Protein AF-A0A8I1V303-F1 (afdb_monomer)

Foldseek 3Di:
DQPPPVDDLVVLLVLLVVLQVLLVCLVVLVVVLVVLVVVLPDPDDPVSNVVSVVVNVVSVVVSVVSNVSSVVSNVSSVVSNVVSVVVVVVNVVRVVVD

Sequence (98 aa):
MACDLEVDTDRMRKASALLVLAAECDGIVERRYGCLSAAGRADGPPGFREAARLAIVRADQCMAAASALASHAGRLADFLRTAADSFDRAEQLCAAGG

Secondary structure (DSSP, 8-state):
--------HHHHHHHHHHHHHHHHTHHHHHHHHHHHHHHTTS---HHHHHHHHHHHHHHHHHHHHHHHHHHHHHHHHHHHHHHHHHHHHHHHHHHH--

Radius of gyration: 22.99 Å; Cα contacts (8 Å, |Δi|>4): 61; chains: 1; bounding box: 58×14×62 Å

Mean predicted aligned error: 9.63 Å

Nearest PDB structures (foldseek):
  6zw5-assembly1_A  TM=8.225E-01  e=3.463E+00  Nostoc punctiforme
  4ilo-assembly1_A  TM=8.088E-01  e=3.463E+00  Chlamydia trachomatis L2/434/Bu
  6zw4-assembly1_A  TM=8.126E-01  e=4.594E+00  Nostoc punctiforme
  7o40-assembly1_F  TM=6.294E-01  e=4.594E+00  Synechocystis sp. PCC 6803 substr. Kazusa

pLDDT: mean 77.22, std 11.83, range [48.31, 92.75]

Solvent-accessible surface area (backbone atoms only — not comparable to full-atom values): 5316 Å² total; per-residue (Å²): 109,84,66,81,69,97,63,66,42,68,60,31,45,52,53,17,54,54,24,44,58,55,29,61,55,51,71,61,54,59,65,60,46,59,59,55,66,59,59,53,69,58,96,58,59,72,70,53,44,52,51,36,50,51,51,49,55,52,47,52,52,52,48,54,52,50,46,50,51,21,53,50,31,38,55,51,16,52,51,32,41,53,50,28,56,50,50,55,49,50,45,50,52,36,66,73,76,89

Structure (mmCIF, N/CA/C/O backbone):
data_AF-A0A8I1V303-F1
#
_entry.id   AF-A0A8I1V303-F1
#
loop_
_atom_site.group_PDB
_atom_site.id
_atom_site.type_symbol
_atom_site.label_atom_id
_atom_site.label_alt_id
_atom_site.label_comp_id
_atom_site.label_asym_id
_atom_site.label_entity_id
_atom_site.label_seq_id
_atom_site.pdbx_PDB_ins_code
_atom_site.Cartn_x
_atom_site.Cartn_y
_atom_site.Cartn_z
_atom_site.occupancy
_atom_site.B_iso_or_equiv
_atom_site.auth_seq_id
_atom_site.auth_comp_id
_atom_site.auth_asym_id
_atom_site.auth_atom_id
_atom_site.pdbx_PDB_model_num
ATO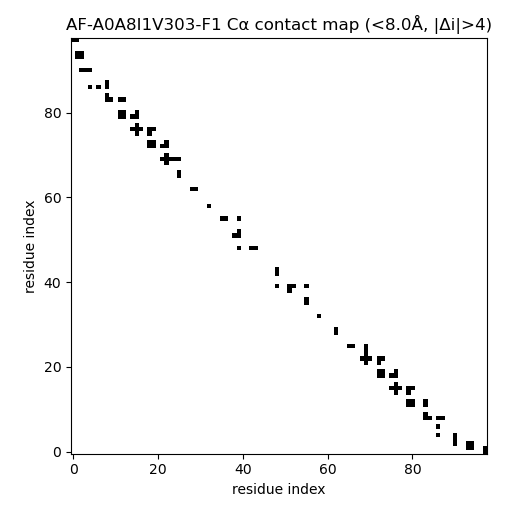M 1 N N . MET A 1 1 ? -28.028 4.192 27.517 1.00 48.31 1 MET A N 1
ATOM 2 C CA . MET A 1 1 ? -28.359 4.559 26.120 1.00 48.31 1 MET A CA 1
ATOM 3 C C . MET A 1 1 ? -27.188 4.071 25.284 1.00 48.31 1 MET A C 1
ATOM 5 O O . MET A 1 1 ? -26.097 4.570 25.508 1.00 48.31 1 MET A O 1
ATOM 9 N N . ALA A 1 2 ? -27.351 3.018 24.477 1.00 52.12 2 ALA A N 1
ATOM 10 C CA . ALA A 1 2 ? -26.228 2.439 23.735 1.00 52.12 2 ALA A CA 1
ATOM 11 C C . ALA A 1 2 ? -25.779 3.421 22.642 1.00 52.12 2 ALA A C 1
ATOM 13 O O . ALA A 1 2 ? -26.612 3.902 21.876 1.00 52.12 2 ALA A O 1
ATOM 14 N N . CYS A 1 3 ? -24.492 3.762 22.604 1.00 59.22 3 CYS A N 1
ATOM 15 C CA . CYS A 1 3 ? -23.919 4.464 21.462 1.00 59.22 3 CYS A CA 1
ATOM 16 C C . CYS A 1 3 ? -23.796 3.458 20.315 1.00 59.22 3 CYS A C 1
ATOM 18 O O . CYS A 1 3 ? -22.797 2.752 20.243 1.00 59.22 3 CYS A O 1
ATOM 20 N N .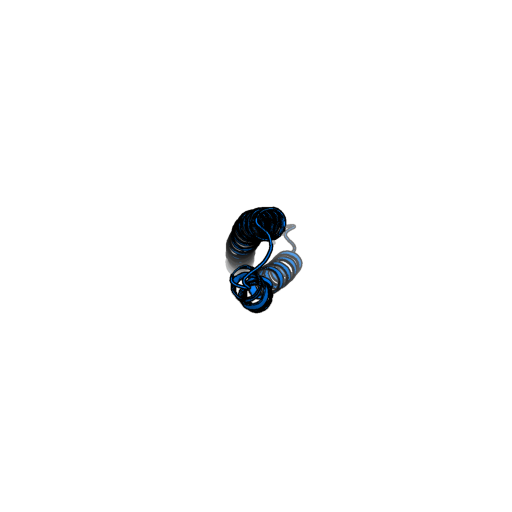 ASP A 1 4 ? -24.801 3.377 19.444 1.00 61.50 4 ASP A N 1
ATOM 21 C CA . ASP A 1 4 ? -24.648 2.711 18.147 1.00 61.50 4 ASP A CA 1
ATOM 22 C C . ASP A 1 4 ? -23.834 3.637 17.238 1.00 61.50 4 ASP A C 1
ATOM 24 O O . ASP A 1 4 ? -24.362 4.517 16.554 1.00 61.50 4 ASP A O 1
ATOM 28 N N . LEU A 1 5 ? -22.512 3.491 17.282 1.00 65.19 5 LEU A N 1
ATOM 29 C CA . LEU A 1 5 ? -21.655 3.995 16.220 1.00 65.19 5 LEU A CA 1
ATOM 30 C C . LEU A 1 5 ? -21.865 3.064 15.019 1.00 65.19 5 LEU A C 1
ATOM 32 O O . LEU A 1 5 ? -21.465 1.908 15.056 1.00 65.19 5 LEU A O 1
ATOM 36 N N . GLU A 1 6 ? -22.488 3.549 13.940 1.00 73.00 6 GLU A N 1
ATOM 37 C CA . GLU A 1 6 ? -22.601 2.813 12.666 1.00 73.00 6 GLU A CA 1
ATOM 38 C C . GLU A 1 6 ? -21.236 2.741 11.940 1.00 73.00 6 GLU A C 1
ATOM 40 O O . GLU A 1 6 ? -21.097 3.117 10.773 1.00 73.00 6 GLU A O 1
ATOM 45 N N . VAL A 1 7 ? -20.183 2.317 12.641 1.00 76.06 7 VAL A N 1
ATOM 46 C CA . VAL A 1 7 ? -18.816 2.242 12.126 1.00 76.06 7 VAL A CA 1
ATOM 47 C C . VAL A 1 7 ? -18.324 0.804 12.200 1.00 76.06 7 VAL A C 1
ATOM 49 O O . VAL A 1 7 ? -18.082 0.256 13.266 1.00 76.06 7 VAL A O 1
ATOM 52 N N . ASP A 1 8 ? -18.123 0.198 11.033 1.00 84.56 8 ASP A N 1
ATOM 53 C CA . ASP A 1 8 ? -17.566 -1.150 10.907 1.00 84.56 8 ASP A CA 1
ATOM 54 C C . ASP A 1 8 ? -16.032 -1.105 11.065 1.00 84.56 8 ASP A C 1
ATOM 56 O O . ASP A 1 8 ? -15.277 -0.988 10.087 1.00 84.56 8 ASP A O 1
ATOM 60 N N . THR A 1 9 ? -15.562 -1.151 12.316 1.00 84.56 9 THR A N 1
ATOM 61 C CA . THR A 1 9 ? -14.129 -1.118 12.652 1.00 84.56 9 THR A CA 1
ATOM 62 C C . THR A 1 9 ? -13.384 -2.349 12.119 1.00 84.56 9 THR A C 1
ATOM 64 O O . THR A 1 9 ? -12.222 -2.239 11.710 1.00 84.56 9 THR A O 1
ATOM 67 N N . ASP A 1 10 ? -14.059 -3.491 11.971 1.00 86.31 10 ASP A N 1
ATOM 68 C CA . ASP A 1 10 ? -13.521 -4.697 11.331 1.00 86.31 10 ASP A CA 1
ATOM 69 C C . ASP A 1 10 ? -13.204 -4.473 9.850 1.00 86.31 10 ASP A C 1
ATOM 71 O O . ASP A 1 10 ? -12.147 -4.881 9.350 1.00 86.31 10 ASP A O 1
ATOM 75 N N . ARG A 1 11 ? -14.089 -3.792 9.118 1.00 86.06 11 ARG A N 1
ATOM 76 C CA . ARG A 1 11 ? -13.844 -3.410 7.723 1.00 86.06 11 ARG A CA 1
ATOM 77 C C . ARG A 1 11 ? -12.680 -2.433 7.605 1.00 86.06 11 ARG A C 1
ATOM 79 O O . ARG A 1 11 ? -11.886 -2.563 6.670 1.00 86.06 11 ARG A O 1
ATOM 86 N N . MET A 1 12 ? -12.528 -1.508 8.553 1.00 86.75 12 MET A N 1
ATOM 87 C CA . MET A 1 12 ? -11.380 -0.594 8.600 1.00 86.75 12 MET A CA 1
ATOM 88 C C . MET A 1 12 ? -10.064 -1.348 8.834 1.00 86.75 12 MET A C 1
ATOM 90 O O . MET A 1 12 ? -9.086 -1.107 8.121 1.00 86.75 12 MET A O 1
ATOM 94 N N . ARG A 1 13 ? -10.044 -2.321 9.755 1.00 86.62 13 ARG A N 1
ATOM 95 C CA . ARG A 1 13 ? -8.875 -3.184 10.010 1.00 86.62 13 ARG A CA 1
ATOM 96 C C . ARG A 1 13 ? -8.523 -4.047 8.793 1.00 86.62 13 ARG A C 1
ATOM 98 O O . ARG A 1 13 ? -7.352 -4.130 8.426 1.00 86.62 13 ARG A O 1
ATOM 105 N N . LYS A 1 14 ? -9.518 -4.627 8.107 1.00 86.75 14 LYS A N 1
ATOM 106 C CA . LYS A 1 14 ? -9.309 -5.385 6.855 1.00 86.75 14 LYS A CA 1
ATOM 107 C C . LYS A 1 14 ? -8.713 -4.512 5.748 1.00 86.75 14 LYS A C 1
ATOM 109 O O . LYS A 1 14 ? -7.769 -4.931 5.083 1.00 86.75 14 LYS A O 1
ATOM 114 N N . ALA A 1 15 ? -9.232 -3.297 5.564 1.00 85.44 15 ALA A N 1
ATOM 115 C CA . ALA A 1 15 ? -8.701 -2.352 4.583 1.00 85.44 15 ALA A CA 1
ATOM 116 C C . ALA A 1 15 ? -7.260 -1.926 4.915 1.00 85.44 15 ALA A C 1
ATOM 118 O O . ALA A 1 15 ? -6.414 -1.890 4.024 1.00 85.44 15 ALA A O 1
ATOM 119 N N . SER A 1 16 ? -6.961 -1.679 6.194 1.00 88.25 16 SER A N 1
ATOM 120 C CA . SER A 1 16 ? -5.602 -1.395 6.669 1.00 88.25 16 SER A CA 1
ATOM 121 C C . SER A 1 16 ? -4.633 -2.539 6.340 1.00 88.25 16 SER A C 1
ATOM 123 O O . SER A 1 16 ? -3.592 -2.302 5.732 1.00 88.25 16 SER A O 1
ATOM 125 N N . ALA A 1 17 ? -5.005 -3.792 6.624 1.00 86.06 17 ALA A N 1
ATOM 126 C CA . ALA A 1 17 ? -4.164 -4.955 6.328 1.00 86.06 17 ALA A CA 1
ATOM 127 C C . ALA A 1 17 ? -3.844 -5.102 4.826 1.00 86.06 17 ALA A C 1
ATOM 129 O O . ALA A 1 17 ? -2.706 -5.390 4.459 1.00 86.06 17 ALA A O 1
ATOM 130 N N . LEU A 1 18 ? -4.820 -4.851 3.946 1.00 87.94 18 LEU A N 1
ATOM 131 C CA . LEU A 1 18 ? -4.602 -4.870 2.493 1.00 87.94 18 LEU A CA 1
ATOM 132 C C . LEU A 1 18 ? -3.636 -3.770 2.032 1.00 87.94 18 LEU A C 1
ATOM 134 O O . LEU A 1 18 ? -2.810 -4.002 1.150 1.00 87.94 18 LEU A O 1
ATOM 138 N N . LEU A 1 19 ? -3.721 -2.582 2.631 1.00 84.88 19 LEU A N 1
ATOM 139 C CA . LEU A 1 19 ? -2.833 -1.464 2.316 1.00 84.88 19 LEU A CA 1
ATOM 140 C C . LEU A 1 19 ? -1.396 -1.703 2.801 1.00 84.88 19 LEU A C 1
ATOM 142 O O . LEU A 1 19 ? -0.460 -1.306 2.109 1.00 84.88 19 LEU A O 1
ATOM 146 N N . VAL A 1 20 ? -1.211 -2.397 3.929 1.00 84.56 20 VAL A N 1
ATOM 147 C CA . VAL A 1 20 ? 0.118 -2.842 4.389 1.00 84.56 20 VAL A CA 1
ATOM 148 C C . VAL A 1 20 ? 0.737 -3.817 3.385 1.00 84.56 20 VAL A C 1
ATOM 150 O O . VAL A 1 20 ? 1.863 -3.602 2.947 1.00 84.56 20 VAL A O 1
ATOM 153 N N . LEU A 1 21 ? -0.017 -4.826 2.933 1.00 83.38 21 LEU A N 1
ATOM 154 C CA . LEU A 1 21 ? 0.460 -5.775 1.915 1.00 83.38 21 LEU A CA 1
ATOM 155 C C . LEU A 1 21 ? 0.831 -5.079 0.595 1.00 83.38 21 LEU A C 1
ATOM 157 O O . LEU A 1 21 ? 1.810 -5.441 -0.059 1.00 83.38 21 LEU A O 1
ATOM 161 N N . ALA A 1 22 ? 0.069 -4.055 0.201 1.00 78.81 22 ALA A N 1
ATOM 162 C CA . ALA A 1 22 ? 0.390 -3.245 -0.970 1.00 78.81 22 ALA A CA 1
ATOM 163 C C . ALA A 1 22 ? 1.687 -2.436 -0.784 1.00 78.81 22 ALA A C 1
ATOM 165 O O . ALA A 1 22 ? 2.446 -2.282 -1.740 1.00 78.81 22 ALA A O 1
ATOM 166 N N . ALA A 1 23 ? 1.968 -1.957 0.432 1.00 77.38 23 ALA A N 1
ATOM 167 C CA . ALA A 1 23 ? 3.212 -1.256 0.742 1.00 77.38 23 ALA A CA 1
ATOM 168 C C . ALA A 1 23 ? 4.440 -2.190 0.723 1.00 77.38 23 ALA A C 1
ATOM 170 O O . ALA A 1 23 ? 5.520 -1.774 0.311 1.00 77.38 23 ALA A O 1
ATOM 171 N N . GLU A 1 24 ? 4.282 -3.466 1.087 1.00 75.69 24 GLU A N 1
ATOM 172 C CA . GLU A 1 24 ? 5.365 -4.467 1.073 1.00 75.69 24 GLU A CA 1
ATOM 173 C C . GLU A 1 24 ? 5.819 -4.869 -0.343 1.00 75.69 24 GLU A C 1
ATOM 175 O O . GLU A 1 24 ? 6.935 -5.360 -0.535 1.00 75.69 24 GLU A O 1
ATOM 180 N N . CYS A 1 25 ? 4.990 -4.626 -1.362 1.00 68.38 25 CYS A N 1
ATOM 181 C CA . CYS A 1 25 ? 5.313 -4.943 -2.754 1.00 68.38 25 CYS A CA 1
ATOM 182 C C . CYS A 1 25 ? 6.472 -4.100 -3.334 1.00 68.38 25 CYS A C 1
ATOM 184 O O . CYS A 1 25 ? 7.046 -4.498 -4.352 1.00 68.38 25 CYS A O 1
ATOM 186 N N . ASP A 1 26 ? 6.869 -2.998 -2.683 1.00 65.38 26 ASP A N 1
ATOM 187 C CA . ASP A 1 26 ? 7.975 -2.121 -3.114 1.00 65.38 26 ASP A CA 1
ATOM 188 C C . ASP A 1 26 ? 9.319 -2.886 -3.212 1.00 65.38 26 ASP A C 1
ATOM 190 O O . ASP A 1 26 ? 10.080 -2.734 -4.171 1.00 65.38 26 ASP A O 1
ATOM 194 N N . GLY A 1 27 ? 9.562 -3.848 -2.309 1.00 59.09 27 GLY A N 1
ATOM 195 C CA . GLY A 1 27 ? 10.812 -4.627 -2.259 1.00 59.09 27 GLY A CA 1
ATOM 196 C C . GLY A 1 27 ? 11.027 -5.627 -3.410 1.00 59.09 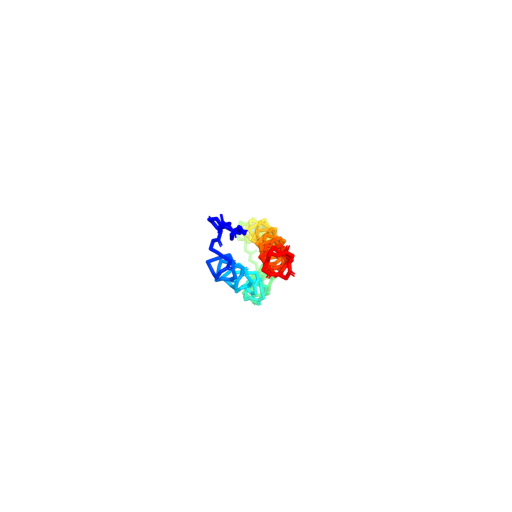27 GLY A C 1
ATOM 197 O O . GLY A 1 27 ? 12.129 -6.156 -3.589 1.00 59.09 27 GLY A O 1
ATOM 198 N N . ILE A 1 28 ? 9.997 -5.919 -4.214 1.00 61.12 28 ILE A N 1
ATOM 199 C CA . ILE A 1 28 ? 10.112 -6.801 -5.393 1.00 61.12 28 ILE A CA 1
ATOM 200 C C . ILE A 1 28 ? 10.618 -6.018 -6.611 1.00 61.12 28 ILE A C 1
ATOM 202 O O . I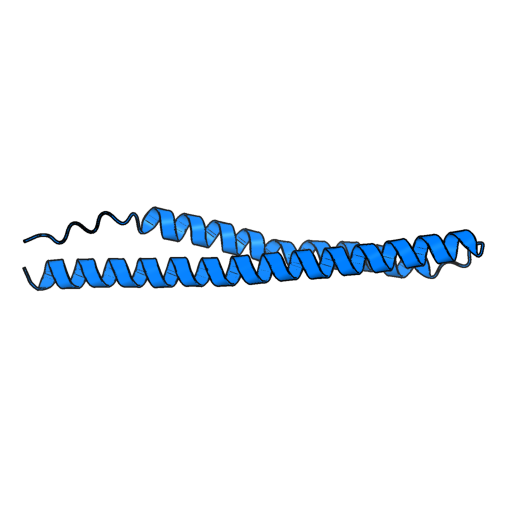LE A 1 28 ? 11.314 -6.576 -7.469 1.00 61.12 28 ILE A O 1
ATOM 206 N N . VAL A 1 29 ? 10.297 -4.726 -6.692 1.00 58.91 29 VAL A N 1
ATOM 207 C CA . VAL A 1 29 ? 10.579 -3.911 -7.877 1.00 58.91 29 VAL A CA 1
ATOM 208 C C . VAL A 1 29 ? 12.058 -3.511 -7.930 1.00 58.91 29 VAL A C 1
ATOM 210 O O . VAL A 1 29 ? 12.681 -3.597 -8.989 1.00 58.91 29 VAL A O 1
ATOM 213 N N . GLU A 1 30 ? 12.669 -3.241 -6.773 1.00 59.44 30 GLU A N 1
ATOM 214 C CA . GLU A 1 30 ? 14.098 -2.917 -6.631 1.00 59.44 30 GLU A CA 1
ATOM 215 C C . GLU A 1 30 ? 15.015 -4.043 -7.160 1.00 59.44 30 GLU A C 1
ATOM 217 O O . GLU A 1 30 ? 15.998 -3.799 -7.865 1.00 59.44 30 GLU A O 1
ATOM 222 N N . ARG A 1 31 ? 14.633 -5.310 -6.933 1.00 60.53 31 ARG A N 1
ATOM 223 C CA . ARG A 1 31 ? 15.386 -6.492 -7.393 1.00 60.53 31 ARG A CA 1
ATOM 224 C C . ARG A 1 31 ? 15.402 -6.650 -8.917 1.00 60.53 31 ARG A C 1
ATOM 226 O O . ARG A 1 31 ? 16.417 -7.058 -9.476 1.00 60.53 31 ARG A O 1
ATOM 233 N N . ARG A 1 32 ? 14.299 -6.323 -9.601 1.00 57.62 32 ARG A N 1
ATOM 234 C CA . ARG A 1 32 ? 14.220 -6.343 -11.078 1.00 57.62 32 ARG A CA 1
ATOM 235 C C . ARG A 1 32 ? 14.971 -5.174 -11.712 1.00 57.62 32 ARG A C 1
ATOM 237 O O . ARG A 1 32 ? 15.445 -5.287 -12.841 1.00 57.62 32 ARG A O 1
ATOM 244 N N . TYR A 1 33 ? 15.115 -4.086 -10.968 1.00 57.00 33 TYR A N 1
ATOM 245 C CA . TYR A 1 33 ? 15.781 -2.875 -11.413 1.00 57.00 33 TYR A CA 1
ATOM 246 C C . TYR A 1 33 ? 17.299 -3.023 -11.560 1.00 57.00 33 TYR A C 1
ATOM 248 O O . TYR A 1 33 ? 17.891 -2.562 -12.541 1.00 57.00 33 TYR A O 1
ATOM 256 N N . GLY A 1 34 ? 17.930 -3.749 -10.631 1.00 60.12 34 GLY A N 1
ATOM 257 C CA . GLY A 1 34 ? 19.362 -4.056 -10.689 1.00 60.12 34 GLY A CA 1
ATOM 258 C C . GLY A 1 34 ? 19.786 -4.758 -11.988 1.00 60.12 34 GLY A C 1
ATOM 259 O O . GLY A 1 34 ? 20.891 -4.535 -12.480 1.00 60.12 34 GLY A O 1
ATOM 260 N N . CYS A 1 35 ? 18.893 -5.540 -12.604 1.00 58.50 35 CYS A N 1
ATOM 261 C CA . CYS A 1 35 ? 19.154 -6.209 -13.880 1.00 58.50 35 CYS A CA 1
AT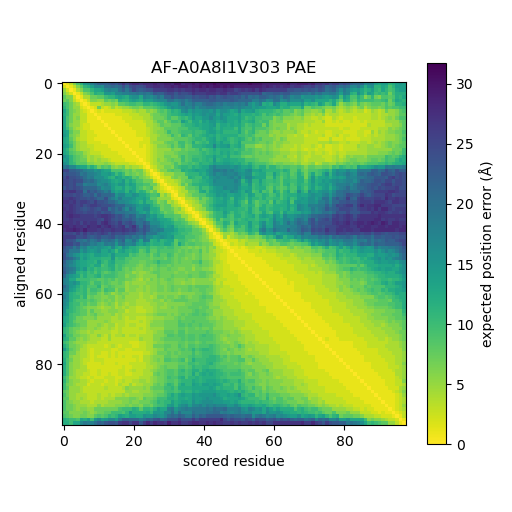OM 262 C C . CYS A 1 35 ? 19.195 -5.238 -15.075 1.00 58.50 35 CYS A C 1
ATOM 264 O O . CYS A 1 35 ? 19.990 -5.432 -15.994 1.00 58.50 35 CYS A O 1
ATOM 266 N N . LEU A 1 36 ? 18.372 -4.183 -15.067 1.00 59.16 36 LEU A N 1
ATOM 267 C CA . LEU A 1 36 ? 18.318 -3.192 -16.151 1.00 59.16 36 LEU A CA 1
ATOM 268 C C . LEU A 1 36 ? 19.522 -2.243 -16.122 1.00 59.16 36 LEU A C 1
ATOM 270 O O . LEU A 1 36 ? 20.083 -1.932 -17.174 1.00 59.16 36 LEU A O 1
ATOM 274 N N . SER A 1 37 ? 19.971 -1.830 -14.931 1.00 57.81 37 SER A N 1
ATOM 275 C CA . SER A 1 37 ? 21.141 -0.946 -14.802 1.00 57.81 37 SER A CA 1
ATOM 276 C C . SER A 1 37 ? 22.452 -1.635 -15.216 1.00 57.81 37 SER A C 1
ATOM 278 O O . SER A 1 37 ? 23.355 -0.981 -15.743 1.00 57.81 37 SER A O 1
ATOM 280 N N . ALA A 1 38 ? 22.538 -2.962 -15.052 1.00 60.75 38 ALA A N 1
ATOM 281 C CA . ALA A 1 38 ? 23.656 -3.773 -15.532 1.00 60.75 38 ALA A CA 1
ATOM 282 C C . ALA A 1 38 ? 23.666 -3.910 -17.067 1.00 60.75 38 ALA A C 1
ATOM 284 O O . ALA A 1 38 ? 24.730 -3.843 -17.683 1.00 60.75 38 ALA A O 1
ATOM 285 N N . ALA A 1 39 ? 22.492 -4.037 -17.698 1.00 60.28 39 ALA A N 1
ATOM 286 C CA . ALA A 1 39 ? 22.363 -4.190 -19.149 1.00 60.28 39 ALA A CA 1
ATOM 287 C C . ALA A 1 39 ? 22.729 -2.913 -19.934 1.00 60.28 39 ALA A C 1
ATOM 289 O O . ALA A 1 39 ? 23.288 -2.999 -21.026 1.00 60.28 39 ALA A O 1
ATOM 290 N N . GLY A 1 40 ? 22.481 -1.723 -19.371 1.00 56.81 40 GLY A N 1
ATOM 291 C CA . GLY A 1 40 ? 22.814 -0.441 -20.011 1.00 56.81 40 GLY A CA 1
ATOM 292 C C . GLY A 1 40 ? 24.313 -0.125 -20.115 1.00 56.81 40 GLY A C 1
ATOM 293 O O . GLY A 1 40 ? 24.679 0.846 -20.775 1.00 56.81 40 GLY A O 1
ATOM 294 N N . ARG A 1 41 ? 25.183 -0.926 -19.481 1.00 57.03 41 ARG A N 1
ATOM 295 C CA . ARG A 1 41 ? 26.650 -0.783 -19.547 1.00 57.03 41 ARG A CA 1
ATOM 296 C C . ARG A 1 41 ? 27.304 -1.598 -20.666 1.00 57.03 41 ARG A C 1
ATOM 298 O O . ARG A 1 41 ? 28.515 -1.501 -20.829 1.00 57.03 41 ARG A O 1
ATOM 305 N N . ALA A 1 42 ? 26.544 -2.404 -21.408 1.00 59.44 42 ALA A N 1
ATOM 306 C CA . ALA A 1 42 ? 27.093 -3.202 -22.498 1.00 59.44 42 ALA A CA 1
ATOM 307 C C . ALA A 1 42 ? 27.500 -2.301 -23.678 1.00 59.44 42 ALA A C 1
ATOM 309 O O . ALA A 1 42 ? 26.695 -1.498 -24.158 1.00 59.44 42 ALA A O 1
ATOM 310 N N . ASP A 1 43 ? 28.745 -2.440 -24.139 1.00 61.72 43 ASP A N 1
ATOM 311 C CA . ASP A 1 43 ? 29.301 -1.740 -25.300 1.00 61.72 43 ASP A CA 1
ATOM 312 C C . ASP A 1 43 ? 28.470 -2.035 -26.559 1.00 61.72 43 ASP A C 1
ATOM 314 O O . ASP A 1 43 ? 28.634 -3.054 -27.227 1.00 61.72 43 ASP A O 1
ATOM 318 N N . GLY A 1 44 ? 27.529 -1.140 -26.861 1.00 67.00 44 GLY A N 1
ATOM 319 C CA . GLY A 1 44 ? 26.624 -1.241 -28.001 1.00 67.00 44 GLY A CA 1
ATOM 320 C C . GLY A 1 44 ? 26.662 0.002 -28.896 1.00 67.00 44 GLY A C 1
ATOM 321 O O . GLY A 1 44 ? 27.175 1.057 -28.495 1.00 67.00 44 GLY A O 1
ATOM 322 N N . PRO A 1 45 ? 26.086 -0.084 -30.111 1.00 75.38 45 PRO A N 1
ATOM 323 C CA . PRO A 1 45 ? 25.951 1.054 -31.017 1.00 75.38 45 PRO A CA 1
ATOM 324 C C . PRO A 1 45 ? 25.338 2.278 -30.311 1.00 75.38 45 PRO A C 1
ATOM 326 O O . PRO A 1 45 ? 24.527 2.119 -29.397 1.00 75.38 45 PRO A O 1
ATOM 329 N N . PRO A 1 46 ? 25.664 3.518 -30.718 1.00 74.12 46 PRO A N 1
ATOM 330 C CA . PRO A 1 46 ? 25.208 4.730 -30.027 1.00 74.12 46 PRO A CA 1
ATOM 331 C C . PRO A 1 46 ? 23.680 4.814 -29.857 1.00 74.12 46 PRO A C 1
ATOM 333 O O . PRO A 1 46 ? 23.218 5.228 -28.798 1.00 74.12 46 PRO A O 1
ATOM 336 N N . GLY A 1 47 ? 22.895 4.338 -30.833 1.00 75.12 47 GLY A N 1
ATOM 337 C CA . GLY A 1 47 ? 21.431 4.268 -30.716 1.00 75.12 47 GLY A CA 1
ATOM 338 C C . GLY A 1 47 ? 20.931 3.272 -29.661 1.00 75.12 47 GLY A C 1
ATOM 339 O O . GLY A 1 47 ? 19.916 3.518 -29.019 1.00 75.12 47 GLY A O 1
ATOM 340 N N . PHE A 1 48 ? 21.668 2.183 -29.423 1.00 77.44 48 PHE A N 1
ATOM 341 C CA . PHE A 1 48 ? 21.356 1.221 -28.363 1.00 77.44 48 PHE A CA 1
ATOM 342 C C . PHE A 1 48 ? 21.634 1.811 -26.977 1.00 77.44 48 PHE A C 1
ATOM 344 O O . PHE A 1 48 ? 20.817 1.663 -26.072 1.00 77.44 48 PHE A O 1
ATOM 351 N N . ARG A 1 49 ? 22.746 2.543 -26.819 1.00 74.06 49 ARG A N 1
ATOM 352 C CA . ARG A 1 49 ? 23.080 3.220 -25.555 1.00 74.06 49 ARG A CA 1
ATOM 353 C C . ARG A 1 49 ? 22.043 4.273 -25.176 1.00 74.06 49 ARG A C 1
ATOM 355 O O . ARG A 1 49 ? 21.647 4.336 -24.016 1.00 74.06 49 ARG A O 1
ATOM 362 N N . GLU A 1 50 ? 21.574 5.060 -26.142 1.00 80.94 50 GLU A N 1
ATOM 363 C CA . GLU A 1 50 ? 20.547 6.072 -25.880 1.00 80.94 50 GLU A CA 1
ATOM 364 C C . GLU A 1 50 ? 19.190 5.439 -25.544 1.00 80.94 50 GLU A C 1
ATOM 366 O O . GLU A 1 50 ? 18.539 5.847 -24.582 1.00 80.94 50 GLU A O 1
ATOM 371 N N . ALA A 1 51 ? 18.795 4.377 -26.255 1.00 80.62 51 ALA A N 1
ATOM 372 C CA . ALA A 1 51 ? 17.588 3.619 -25.929 1.00 80.62 51 ALA A CA 1
ATOM 373 C C . ALA A 1 51 ? 17.662 2.986 -24.528 1.00 80.62 51 ALA A C 1
ATOM 375 O O . ALA A 1 51 ? 16.699 3.062 -23.765 1.00 80.62 51 ALA A O 1
ATOM 376 N N . ALA A 1 52 ? 18.814 2.418 -24.157 1.00 75.75 52 ALA A N 1
ATOM 377 C CA . ALA A 1 52 ? 19.042 1.862 -22.828 1.00 75.75 52 ALA A CA 1
ATOM 378 C C . ALA A 1 52 ? 18.999 2.947 -21.741 1.00 75.75 52 ALA A C 1
ATOM 380 O O . ALA A 1 52 ? 18.362 2.754 -20.706 1.00 75.75 52 ALA A O 1
ATOM 381 N N . ARG A 1 53 ? 19.606 4.115 -21.986 1.00 79.25 53 ARG A N 1
ATOM 382 C CA . ARG A 1 53 ? 19.549 5.261 -21.069 1.00 79.25 53 ARG A CA 1
ATOM 383 C C . ARG A 1 53 ? 18.112 5.730 -20.847 1.00 79.25 53 ARG A C 1
ATOM 385 O O . ARG A 1 53 ? 17.712 5.928 -19.704 1.00 79.25 53 ARG A O 1
ATOM 392 N N . LEU A 1 54 ? 17.332 5.878 -21.917 1.00 82.75 54 LEU A N 1
ATOM 393 C CA . LEU A 1 54 ? 15.914 6.235 -21.840 1.00 82.75 54 LEU A CA 1
ATOM 394 C C . LEU A 1 54 ? 15.104 5.191 -21.069 1.00 82.75 54 LEU A C 1
ATOM 396 O O . LEU A 1 54 ? 14.295 5.561 -20.220 1.00 82.75 54 LEU A O 1
ATOM 400 N N . ALA A 1 55 ? 15.332 3.903 -21.331 1.00 79.19 55 ALA 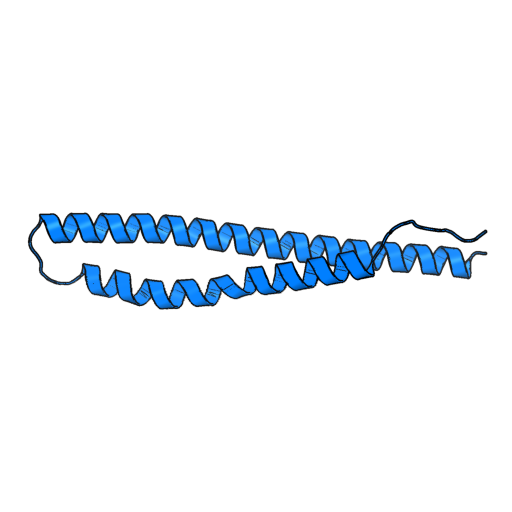A N 1
ATOM 401 C CA . ALA A 1 55 ? 14.661 2.820 -20.622 1.00 79.19 55 ALA A CA 1
ATOM 402 C C . ALA A 1 55 ? 14.960 2.857 -19.116 1.00 79.19 55 ALA A C 1
ATOM 404 O O . ALA A 1 55 ? 14.029 2.743 -18.324 1.00 79.19 55 ALA A O 1
ATOM 405 N N . ILE A 1 56 ? 16.217 3.098 -18.726 1.00 78.88 56 ILE A N 1
ATOM 406 C CA . ILE A 1 56 ? 16.612 3.280 -17.321 1.00 78.88 56 ILE A CA 1
ATOM 407 C C . ILE A 1 56 ? 15.902 4.502 -16.729 1.00 78.88 56 ILE A C 1
ATOM 409 O O . ILE A 1 56 ? 15.189 4.370 -15.750 1.00 78.88 56 ILE A O 1
ATOM 413 N N . VAL A 1 57 ? 15.972 5.680 -17.351 1.00 83.62 57 VAL A N 1
ATOM 414 C CA . VAL A 1 57 ? 15.308 6.880 -16.800 1.00 83.62 57 VAL A CA 1
ATOM 415 C C . VAL A 1 57 ? 13.799 6.674 -16.618 1.00 83.62 57 VAL A C 1
ATOM 417 O O . VAL A 1 57 ? 13.220 7.104 -15.621 1.00 83.62 57 VAL A O 1
ATOM 420 N N . ARG A 1 58 ? 13.134 6.013 -17.572 1.00 80.88 58 ARG A N 1
ATOM 421 C CA . ARG A 1 58 ? 11.701 5.704 -17.466 1.00 80.88 58 ARG A CA 1
ATOM 422 C C . ARG A 1 58 ? 11.413 4.720 -16.351 1.00 80.88 58 ARG A C 1
ATOM 424 O O . ARG A 1 58 ? 10.439 4.894 -15.624 1.00 80.88 58 ARG A O 1
ATOM 431 N N . ALA A 1 59 ? 12.259 3.714 -16.210 1.00 78.25 59 ALA A N 1
ATOM 432 C CA . ALA A 1 59 ? 12.116 2.754 -15.149 1.00 78.25 59 ALA A CA 1
ATOM 433 C C . ALA A 1 59 ? 12.341 3.445 -13.774 1.00 78.25 59 ALA A C 1
ATOM 435 O O . ALA A 1 59 ? 11.576 3.162 -12.855 1.00 78.25 59 ALA A O 1
ATOM 436 N N . ASP A 1 60 ? 13.246 4.428 -13.648 1.00 79.94 60 ASP A N 1
ATOM 437 C CA . ASP A 1 60 ? 13.516 5.156 -12.390 1.00 79.94 60 ASP A CA 1
ATOM 438 C C . ASP A 1 60 ? 12.281 5.967 -11.988 1.00 79.94 60 ASP A C 1
ATOM 440 O O . ASP A 1 60 ? 11.866 5.986 -10.830 1.00 79.94 60 ASP A O 1
ATOM 444 N N . GLN A 1 61 ? 11.647 6.609 -12.972 1.00 83.69 61 GLN A N 1
ATOM 445 C CA . GLN A 1 61 ? 10.397 7.344 -12.779 1.00 83.69 61 GLN A CA 1
ATOM 446 C C . GLN A 1 61 ? 9.265 6.419 -12.320 1.00 83.69 61 GLN A C 1
ATOM 448 O O . GLN A 1 61 ? 8.520 6.767 -11.403 1.00 83.69 61 GLN A O 1
ATOM 453 N N . CYS A 1 62 ? 9.141 5.234 -12.925 1.00 81.38 62 CYS A N 1
ATOM 454 C CA . CYS A 1 62 ? 8.157 4.236 -12.510 1.00 81.38 62 CYS A CA 1
ATOM 455 C C . CYS A 1 62 ? 8.419 3.730 -11.085 1.00 81.38 62 CYS A C 1
ATOM 457 O O . CYS A 1 62 ? 7.471 3.611 -10.311 1.00 81.38 62 CYS A O 1
ATOM 459 N N . MET A 1 63 ? 9.681 3.486 -10.723 1.00 79.62 63 MET A N 1
ATOM 460 C CA . MET A 1 63 ? 10.082 3.095 -9.367 1.00 79.62 63 MET A CA 1
ATOM 461 C C . MET A 1 63 ? 9.713 4.161 -8.339 1.00 79.62 63 MET A C 1
ATOM 463 O O . MET A 1 63 ? 9.074 3.859 -7.336 1.00 79.62 63 MET A O 1
ATOM 467 N N . ALA A 1 64 ? 10.059 5.420 -8.610 1.00 81.94 64 ALA A N 1
ATOM 468 C CA . ALA A 1 64 ? 9.739 6.529 -7.720 1.00 81.94 64 ALA A CA 1
ATOM 469 C C . ALA A 1 64 ? 8.220 6.679 -7.519 1.00 81.94 64 ALA A C 1
ATOM 471 O O . ALA A 1 64 ? 7.759 6.900 -6.399 1.00 81.94 64 ALA A O 1
ATOM 472 N N . ALA A 1 65 ? 7.429 6.510 -8.585 1.00 83.56 65 ALA A N 1
ATOM 473 C CA . ALA A 1 65 ? 5.971 6.541 -8.503 1.00 83.56 65 ALA A CA 1
ATOM 474 C C . ALA A 1 65 ? 5.403 5.362 -7.691 1.00 83.56 65 ALA A C 1
ATOM 476 O O . ALA A 1 65 ? 4.510 5.563 -6.867 1.00 83.56 65 ALA A O 1
ATOM 477 N N . ALA A 1 66 ? 5.930 4.149 -7.889 1.00 82.19 66 ALA A N 1
ATOM 478 C CA . ALA A 1 66 ? 5.521 2.962 -7.141 1.00 82.19 66 ALA A CA 1
ATOM 479 C C . ALA A 1 66 ? 5.828 3.099 -5.641 1.00 82.19 66 ALA A C 1
ATOM 481 O O . ALA A 1 66 ? 4.939 2.892 -4.816 1.00 82.19 66 ALA A O 1
ATOM 482 N N . SER A 1 67 ? 7.032 3.555 -5.291 1.00 81.31 67 SER A N 1
ATOM 483 C CA . SER A 1 67 ? 7.426 3.765 -3.894 1.00 81.31 67 SER A CA 1
ATOM 484 C C . SER A 1 67 ? 6.618 4.884 -3.224 1.00 81.31 67 SER A C 1
ATOM 486 O O . SER A 1 67 ? 6.193 4.773 -2.067 1.00 81.31 67 SER A O 1
ATOM 488 N N . ALA A 1 68 ? 6.294 5.950 -3.967 1.00 84.94 68 ALA A N 1
ATOM 489 C CA . ALA A 1 68 ? 5.381 6.982 -3.487 1.00 84.94 68 ALA A CA 1
ATOM 490 C C . ALA A 1 68 ? 3.988 6.404 -3.191 1.00 84.94 68 ALA A C 1
ATOM 492 O O . ALA A 1 68 ? 3.436 6.684 -2.125 1.00 84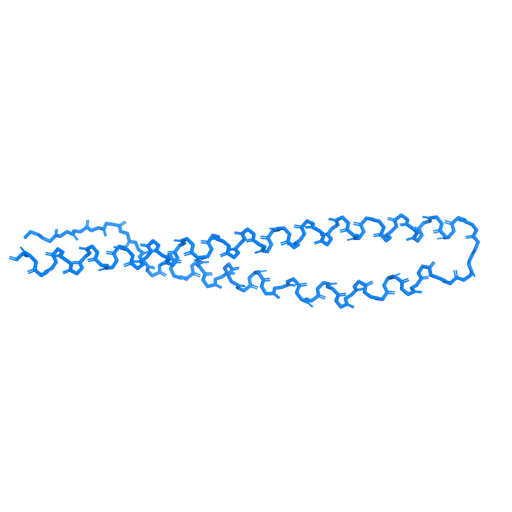.94 68 ALA A O 1
ATOM 493 N N . LEU A 1 69 ? 3.428 5.578 -4.081 1.00 84.38 69 LEU A N 1
ATOM 494 C CA . LEU A 1 69 ? 2.137 4.912 -3.865 1.00 84.38 69 LEU A CA 1
ATOM 495 C C . LEU A 1 69 ? 2.166 3.986 -2.643 1.00 84.38 69 LEU A C 1
ATOM 497 O O . LEU A 1 69 ? 1.272 4.080 -1.802 1.00 84.38 69 LEU A O 1
ATOM 501 N N . ALA A 1 70 ? 3.208 3.164 -2.498 1.00 84.62 70 ALA A N 1
ATOM 502 C CA . ALA A 1 70 ? 3.407 2.293 -1.339 1.00 84.62 70 ALA A CA 1
ATOM 503 C C . ALA A 1 70 ? 3.459 3.095 -0.027 1.00 84.62 70 ALA A C 1
ATOM 505 O O . ALA A 1 70 ? 2.764 2.776 0.939 1.00 84.62 70 ALA A O 1
ATOM 506 N N . SER A 1 71 ? 4.193 4.211 -0.017 1.00 85.50 71 SER A N 1
ATOM 507 C CA . SER A 1 71 ? 4.270 5.112 1.139 1.00 85.50 71 SER A CA 1
ATOM 508 C C . SER A 1 71 ? 2.912 5.726 1.505 1.00 85.50 71 SER A C 1
ATOM 510 O O . SER A 1 71 ? 2.589 5.875 2.684 1.00 85.50 71 SER A O 1
ATOM 512 N N . HIS A 1 72 ? 2.097 6.100 0.512 1.00 88.88 72 HIS A N 1
ATOM 513 C CA . HIS A 1 72 ? 0.746 6.616 0.757 1.00 88.88 72 HIS A CA 1
ATOM 514 C C . HIS A 1 72 ? -0.191 5.521 1.275 1.00 88.88 72 HIS A C 1
ATOM 516 O O . HIS A 1 72 ? -0.967 5.785 2.194 1.00 88.88 72 HIS A O 1
ATOM 522 N N . ALA A 1 73 ? -0.090 4.305 0.734 1.00 87.38 73 ALA A N 1
ATOM 523 C CA . ALA A 1 73 ? -0.846 3.153 1.208 1.00 87.38 73 ALA A CA 1
ATOM 524 C C . ALA A 1 73 ? -0.531 2.851 2.681 1.00 87.38 73 ALA A C 1
ATOM 526 O O . ALA A 1 73 ? -1.458 2.730 3.478 1.00 87.38 73 ALA A O 1
ATOM 527 N N . GLY A 1 74 ? 0.749 2.851 3.068 1.00 88.31 74 GLY A N 1
ATOM 528 C CA . GLY A 1 74 ? 1.163 2.681 4.464 1.00 88.31 74 GLY A CA 1
ATOM 529 C C . GLY A 1 74 ? 0.561 3.736 5.400 1.00 88.31 74 GLY A C 1
ATOM 530 O O . GLY A 1 74 ? -0.051 3.393 6.408 1.00 88.31 74 GLY A O 1
ATOM 531 N N . ARG A 1 75 ? 0.623 5.024 5.027 1.00 90.12 75 ARG A N 1
ATOM 532 C CA . ARG A 1 75 ? 0.011 6.105 5.827 1.00 90.12 75 ARG A CA 1
ATOM 533 C C . ARG A 1 75 ? -1.504 5.957 5.978 1.00 90.12 75 ARG A C 1
ATOM 535 O O . ARG A 1 75 ? -2.042 6.214 7.052 1.00 90.12 75 ARG A O 1
ATOM 542 N N . LEU A 1 76 ? -2.197 5.558 4.911 1.00 90.38 76 LEU A N 1
ATOM 543 C CA . LEU A 1 76 ? -3.639 5.302 4.957 1.00 90.38 76 LEU A CA 1
ATOM 544 C C . LEU A 1 76 ? -3.967 4.093 5.839 1.00 90.38 76 LEU A C 1
ATOM 546 O O . LEU A 1 76 ? -4.949 4.132 6.580 1.00 90.38 76 LEU A O 1
ATOM 550 N N . ALA A 1 77 ? -3.139 3.048 5.797 1.00 90.25 77 ALA A N 1
ATOM 551 C CA . ALA A 1 77 ? -3.287 1.885 6.660 1.00 90.25 77 ALA A CA 1
ATOM 552 C C . ALA A 1 77 ? -3.185 2.266 8.142 1.00 90.25 77 ALA A C 1
ATOM 554 O O . ALA A 1 77 ? -4.032 1.852 8.939 1.00 90.25 77 ALA A O 1
ATOM 555 N N . ASP A 1 78 ? -2.191 3.083 8.496 1.00 91.31 78 ASP A N 1
ATOM 556 C CA . ASP A 1 78 ? -2.011 3.587 9.856 1.00 91.31 78 ASP A CA 1
ATOM 557 C C . ASP A 1 78 ? -3.197 4.436 10.305 1.00 91.31 78 ASP A C 1
ATOM 559 O O . ASP A 1 78 ? -3.731 4.214 11.391 1.00 91.31 78 ASP A O 1
ATOM 563 N N . PHE A 1 79 ? -3.665 5.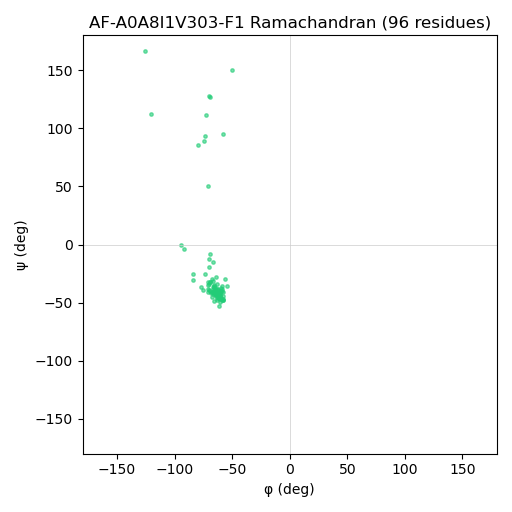345 9.447 1.00 92.75 79 PHE A N 1
ATOM 564 C CA . PHE A 1 79 ? -4.824 6.181 9.743 1.00 92.75 79 PHE A CA 1
ATOM 565 C C . PHE A 1 79 ? -6.082 5.348 10.020 1.00 92.75 79 PHE A C 1
ATOM 567 O O . PHE A 1 79 ? -6.760 5.571 11.022 1.00 92.75 79 PHE A O 1
ATOM 574 N N . LEU A 1 80 ? -6.376 4.357 9.171 1.00 90.75 80 LEU A N 1
ATOM 575 C CA . LEU A 1 80 ? -7.528 3.468 9.351 1.00 90.75 80 LEU A CA 1
ATOM 576 C C . LEU A 1 80 ? -7.429 2.651 10.640 1.00 90.75 80 LEU A C 1
ATOM 578 O O . LEU A 1 80 ? -8.435 2.466 11.321 1.00 90.75 80 LEU A O 1
ATOM 582 N N . ARG A 1 81 ? -6.225 2.193 10.996 1.00 90.56 81 ARG A N 1
ATOM 583 C CA . ARG A 1 81 ? -5.986 1.466 12.245 1.00 90.56 81 ARG A CA 1
ATOM 584 C C . ARG A 1 81 ? -6.214 2.359 13.463 1.00 90.56 81 ARG A C 1
ATOM 586 O O . ARG A 1 81 ? -6.954 1.970 14.358 1.00 90.56 81 ARG A O 1
ATOM 593 N N . THR A 1 82 ? -5.635 3.560 13.478 1.00 92.69 82 THR A N 1
ATOM 594 C CA . THR A 1 82 ? -5.836 4.517 14.575 1.00 92.69 82 THR A CA 1
ATOM 595 C C . THR A 1 82 ? -7.303 4.908 14.714 1.00 92.69 82 THR A C 1
ATOM 597 O O . THR A 1 82 ? -7.811 4.961 15.828 1.00 92.69 82 THR A O 1
ATOM 600 N N . ALA A 1 83 ? -7.997 5.139 13.599 1.00 89.88 83 ALA A N 1
ATOM 601 C CA . ALA A 1 83 ? -9.414 5.468 13.623 1.00 89.88 83 ALA A CA 1
ATOM 602 C C . ALA A 1 83 ? -10.258 4.311 14.184 1.00 89.88 83 ALA A C 1
ATOM 604 O O . ALA A 1 83 ? -11.093 4.556 15.049 1.00 89.88 83 ALA A O 1
ATOM 605 N N . ALA A 1 84 ? -9.996 3.063 13.777 1.00 89.69 84 ALA A N 1
ATOM 606 C CA . ALA A 1 84 ? -10.661 1.888 14.346 1.00 89.69 84 ALA A CA 1
ATOM 607 C C . ALA A 1 84 ? -10.449 1.792 15.869 1.00 89.69 84 ALA A C 1
ATOM 609 O O . ALA A 1 84 ? -11.415 1.664 16.613 1.00 89.69 84 ALA A O 1
ATOM 610 N N . ASP A 1 85 ? -9.211 1.956 16.348 1.00 91.38 85 ASP A N 1
ATOM 611 C CA . ASP A 1 85 ? -8.912 1.932 17.787 1.00 91.38 85 ASP A CA 1
ATOM 612 C C . ASP A 1 85 ? -9.601 3.083 18.551 1.00 91.38 85 ASP A C 1
ATOM 614 O O . ASP A 1 85 ? -9.990 2.927 19.710 1.00 91.38 85 ASP A O 1
ATOM 618 N N . SER A 1 86 ? -9.753 4.257 17.927 1.00 91.69 86 SER A N 1
ATOM 619 C CA . SER A 1 86 ? -10.495 5.384 18.502 1.00 91.69 86 SER A CA 1
ATOM 620 C C . SER A 1 86 ? -11.991 5.099 18.617 1.00 91.69 86 SER A C 1
ATOM 622 O O . SER A 1 86 ? -12.581 5.450 19.639 1.00 91.69 86 SER A O 1
ATOM 624 N N . PHE A 1 87 ? -12.593 4.464 17.608 1.00 89.06 87 PHE A N 1
ATOM 625 C CA . PHE A 1 87 ? -14.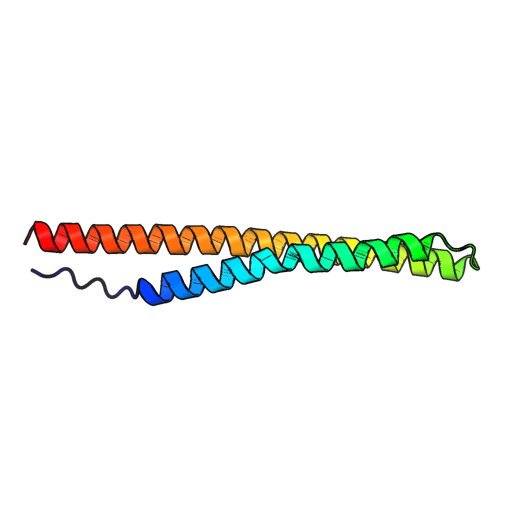003 4.077 17.643 1.00 89.06 87 PHE A CA 1
ATOM 626 C C . PHE A 1 87 ? -14.263 2.990 18.689 1.00 89.06 87 PHE A C 1
ATOM 628 O O . PHE A 1 87 ? -15.143 3.178 19.524 1.00 89.06 87 PHE A O 1
ATOM 635 N N . ASP A 1 88 ? -13.420 1.955 18.762 1.00 87.00 88 ASP A N 1
ATOM 636 C CA . ASP A 1 88 ? -13.538 0.907 19.787 1.00 87.00 88 ASP A CA 1
ATOM 637 C C . ASP A 1 88 ? -13.456 1.496 21.211 1.00 87.00 88 ASP A C 1
ATOM 639 O O . ASP A 1 88 ? -14.198 1.107 22.114 1.00 87.00 88 ASP A O 1
ATOM 643 N N . ARG A 1 89 ? -12.574 2.484 21.435 1.00 87.06 89 ARG A N 1
ATOM 644 C CA . ARG A 1 89 ? -12.499 3.198 22.724 1.00 87.06 89 ARG A CA 1
ATOM 645 C C . ARG A 1 89 ? -13.754 4.016 23.013 1.00 87.06 89 ARG A C 1
ATOM 647 O O . ARG A 1 89 ? -14.178 4.072 24.165 1.00 87.06 89 ARG A O 1
ATOM 654 N N . ALA A 1 90 ? -14.323 4.672 22.005 1.00 86.69 90 ALA A N 1
ATOM 655 C CA . ALA A 1 90 ? -15.555 5.435 22.166 1.00 86.69 90 ALA A CA 1
ATOM 656 C C . ALA A 1 90 ? -16.727 4.515 22.543 1.00 86.69 90 ALA A C 1
ATOM 658 O O . ALA A 1 90 ? -17.465 4.827 23.477 1.00 86.69 90 ALA A O 1
ATOM 659 N N . GLU A 1 91 ? -16.839 3.350 21.900 1.00 85.19 91 GLU A N 1
ATOM 660 C CA . GLU A 1 91 ? -17.835 2.331 22.243 1.00 85.19 91 GLU A CA 1
ATOM 661 C C . GLU A 1 91 ? -17.661 1.812 23.675 1.00 85.19 91 GLU A C 1
ATOM 663 O O . GLU A 1 91 ? -18.631 1.760 24.432 1.00 85.19 91 GLU A O 1
ATOM 668 N N . GLN A 1 92 ? -16.428 1.507 24.095 1.00 85.69 92 GLN A N 1
ATOM 669 C CA . GLN A 1 92 ? -16.137 1.066 25.466 1.00 85.69 92 GLN A CA 1
ATOM 670 C C . GLN A 1 92 ? -16.529 2.113 26.515 1.00 85.69 92 GLN A C 1
ATOM 672 O O . GLN A 1 92 ? -17.115 1.770 27.542 1.00 85.69 92 GLN A O 1
ATOM 677 N N . LEU A 1 93 ? -16.228 3.392 26.267 1.00 86.69 93 LEU A N 1
ATOM 678 C CA . LEU A 1 93 ? -16.610 4.484 27.165 1.00 86.69 93 LEU A CA 1
ATOM 679 C C . LEU A 1 93 ? -18.132 4.641 27.244 1.00 86.69 93 LEU A C 1
ATOM 681 O O . LEU A 1 93 ? -18.670 4.819 28.336 1.00 86.69 93 LEU A O 1
ATOM 685 N N . CYS A 1 94 ? -18.827 4.529 26.112 1.00 81.62 94 CYS A N 1
ATOM 686 C CA . CYS A 1 94 ? -20.285 4.549 26.084 1.00 81.62 94 CYS A CA 1
ATOM 687 C C . CYS A 1 94 ? -20.906 3.356 26.825 1.00 81.62 94 CYS A C 1
ATOM 689 O O . CYS A 1 94 ? -21.904 3.531 27.520 1.00 81.62 94 CYS A O 1
ATOM 691 N N . ALA A 1 95 ? -20.319 2.162 26.711 1.00 78.69 95 ALA A N 1
ATOM 692 C CA . ALA A 1 95 ? -20.783 0.965 27.409 1.00 78.69 95 ALA A CA 1
ATOM 693 C C . ALA A 1 95 ? -20.523 1.015 28.925 1.00 78.69 95 ALA A C 1
ATOM 695 O O . ALA A 1 95 ? -21.301 0.463 29.694 1.00 78.69 95 ALA A O 1
ATOM 696 N N . ALA A 1 96 ? -19.445 1.672 29.366 1.00 77.94 96 ALA A N 1
ATOM 697 C CA . ALA A 1 96 ? -19.097 1.800 30.784 1.00 77.94 96 ALA A CA 1
ATOM 698 C C . ALA A 1 96 ? -19.825 2.952 31.502 1.00 77.94 96 ALA A C 1
ATOM 700 O O . ALA A 1 96 ? -19.966 2.920 32.723 1.00 77.94 96 ALA A O 1
ATOM 701 N N . GLY A 1 97 ? -20.241 3.988 30.765 1.00 67.38 97 GLY A N 1
ATOM 702 C CA . GLY A 1 97 ? -20.939 5.162 31.300 1.00 67.38 97 GLY A CA 1
ATOM 703 C C . GLY A 1 97 ? -22.470 5.096 31.245 1.00 67.38 97 GLY A C 1
ATOM 704 O O . GLY A 1 97 ? -23.114 6.068 31.643 1.00 67.38 97 GLY A O 1
ATOM 705 N N . GLY A 1 98 ? -23.043 4.007 30.720 1.00 53.66 98 GLY A N 1
ATOM 706 C CA . GLY A 1 98 ? -24.488 3.776 30.617 1.00 53.66 98 GLY A CA 1
ATOM 707 C C . GLY A 1 98 ? -24.987 2.769 31.636 1.00 53.66 98 GLY A C 1
ATOM 708 O O . GLY A 1 98 ? -25.817 3.174 32.477 1.00 53.66 98 GLY A O 1
#